Protein AF-A0A7J3TB09-F1 (afdb_monomer_lite)

Sequence (122 aa):
MARHFISRKESKNLAQLCERINIDAGSWDRVEIDEHRDEKLYFVNSKPYVYIKGDTIIPTLFLLNDMKPENFSITVDDGAVPHVMNGASVFAQGI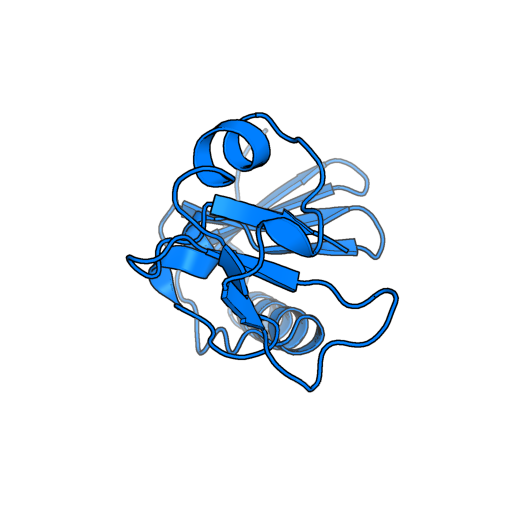VSMDMNILKDSMVFIRDLKNRYIAVGI

Structure (mmCIF, N/CA/C/O backbone):
data_AF-A0A7J3TB09-F1
#
_entry.id   AF-A0A7J3TB09-F1
#
loop_
_atom_site.group_PDB
_atom_site.id
_atom_site.type_symbol
_atom_site.label_atom_id
_atom_site.label_alt_id
_atom_site.label_comp_id
_atom_site.label_asym_id
_atom_site.label_entity_id
_atom_site.label_seq_id
_atom_site.pdbx_PDB_ins_code
_atom_site.Cartn_x
_atom_site.Cartn_y
_atom_site.Cartn_z
_atom_site.occupancy
_atom_site.B_iso_or_equiv
_atom_site.auth_seq_id
_atom_site.auth_comp_id
_atom_site.auth_asym_id
_atom_site.auth_atom_id
_atom_site.pdbx_PDB_model_num
ATOM 1 N N . MET A 1 1 ? -21.390 12.172 2.514 1.00 60.25 1 MET A N 1
ATOM 2 C CA . MET A 1 1 ? -21.148 11.144 3.548 1.00 60.25 1 MET A CA 1
ATOM 3 C C . MET A 1 1 ? -20.107 11.691 4.501 1.00 60.25 1 MET A C 1
ATOM 5 O O . MET A 1 1 ? -19.245 12.437 4.049 1.00 60.25 1 MET A O 1
ATOM 9 N N . ALA A 1 2 ? -20.265 11.454 5.801 1.00 82.06 2 ALA A N 1
ATOM 10 C CA . ALA A 1 2 ? -19.398 12.041 6.815 1.00 82.06 2 ALA A CA 1
ATOM 11 C C . ALA A 1 2 ? -18.416 10.982 7.313 1.00 82.06 2 ALA A C 1
ATOM 13 O O . ALA A 1 2 ? -18.834 9.950 7.839 1.00 82.06 2 ALA A O 1
ATOM 14 N N . ARG A 1 3 ? -17.120 11.264 7.158 1.00 93.06 3 ARG A N 1
ATOM 15 C CA . ARG A 1 3 ? -16.071 10.529 7.866 1.00 93.06 3 ARG A CA 1
ATOM 16 C C . ARG A 1 3 ? -16.311 10.662 9.363 1.00 93.06 3 ARG A C 1
ATOM 18 O O . ARG A 1 3 ? -16.700 11.734 9.830 1.00 93.06 3 ARG A O 1
ATOM 25 N N . HIS A 1 4 ? -16.059 9.597 10.107 1.00 94.56 4 HIS A N 1
ATOM 26 C CA . HIS A 1 4 ? -16.117 9.634 11.563 1.00 94.56 4 HIS A CA 1
ATOM 27 C C . HIS A 1 4 ? -14.899 8.944 12.166 1.00 94.56 4 HIS A C 1
ATOM 29 O O . HIS A 1 4 ? -14.310 8.053 11.558 1.00 94.56 4 HIS A O 1
ATOM 35 N N . PHE A 1 5 ? -14.506 9.383 13.360 1.00 96.62 5 PHE A N 1
ATOM 36 C CA . PHE A 1 5 ? -13.405 8.771 14.094 1.00 96.62 5 PHE A CA 1
ATOM 37 C C . PHE A 1 5 ? -13.814 7.406 14.644 1.00 96.62 5 PHE A C 1
ATOM 39 O O . PHE A 1 5 ? -14.923 7.252 15.157 1.00 96.62 5 PHE A O 1
ATOM 46 N N . ILE A 1 6 ? -12.892 6.446 14.586 1.00 96.06 6 ILE A N 1
ATOM 47 C CA . ILE A 1 6 ? -13.070 5.121 15.187 1.00 96.06 6 ILE A CA 1
ATOM 48 C C . ILE A 1 6 ? -12.425 5.051 16.572 1.00 96.06 6 ILE A C 1
ATOM 50 O O . ILE A 1 6 ? -11.528 5.826 16.920 1.00 96.06 6 ILE A O 1
ATOM 54 N N . SER A 1 7 ? -12.875 4.098 17.383 1.00 95.19 7 SER A N 1
ATOM 55 C CA . SER A 1 7 ? -12.320 3.870 18.714 1.00 95.19 7 SER A CA 1
ATOM 56 C C . SER A 1 7 ? -10.887 3.325 18.662 1.00 95.19 7 SER A C 1
ATOM 58 O O . SER A 1 7 ? -10.442 2.722 17.683 1.00 95.19 7 SER A O 1
ATOM 60 N N . ARG A 1 8 ? -10.159 3.438 19.781 1.00 92.81 8 ARG A N 1
ATOM 61 C CA . ARG A 1 8 ? -8.811 2.857 19.919 1.00 92.81 8 ARG A CA 1
ATOM 62 C C . ARG A 1 8 ? -8.794 1.338 19.707 1.00 92.81 8 ARG A C 1
ATOM 64 O O . ARG A 1 8 ? -7.818 0.800 19.192 1.00 92.81 8 ARG A O 1
ATOM 71 N N . LYS A 1 9 ? -9.872 0.644 20.096 1.00 94.12 9 LYS A N 1
ATOM 72 C CA . LYS A 1 9 ? -10.024 -0.803 19.885 1.00 94.12 9 LYS A CA 1
ATOM 73 C C . LYS A 1 9 ? -10.130 -1.129 18.395 1.00 94.12 9 LYS A C 1
ATOM 75 O O . LYS A 1 9 ? -9.472 -2.052 17.934 1.00 94.12 9 LYS A O 1
ATOM 80 N N . GLU A 1 10 ? -10.916 -0.360 17.648 1.00 94.56 10 GLU A N 1
ATOM 81 C CA . GLU A 1 10 ? -11.063 -0.540 16.201 1.00 94.56 10 GLU A CA 1
ATOM 82 C C . GLU A 1 10 ? -9.782 -0.186 15.447 1.00 94.56 10 GLU A C 1
ATOM 84 O O . GLU A 1 10 ? -9.396 -0.931 14.554 1.00 94.56 10 GLU A O 1
ATOM 89 N N . SER A 1 11 ? -9.073 0.874 15.853 1.00 94.75 11 SER A N 1
ATOM 90 C CA . SER A 1 11 ? -7.745 1.190 15.306 1.00 94.75 11 SER A CA 1
ATOM 91 C C . SER A 1 11 ? -6.759 0.031 15.513 1.00 94.75 11 SER A C 1
ATOM 93 O O . SER A 1 11 ? -6.068 -0.380 14.583 1.00 94.75 11 SER A O 1
ATOM 95 N N . LYS A 1 12 ? -6.754 -0.584 16.705 1.00 93.31 12 LYS A N 1
ATOM 96 C CA . LYS A 1 12 ? -5.930 -1.772 16.970 1.00 93.31 12 LYS A CA 1
ATOM 97 C C . LYS A 1 12 ? -6.323 -2.960 16.083 1.00 93.31 12 LYS A C 1
ATOM 99 O O . LYS A 1 12 ? -5.444 -3.644 15.570 1.00 93.31 12 LYS A O 1
ATOM 104 N N . ASN A 1 13 ? -7.619 -3.192 15.881 1.00 93.88 13 ASN A N 1
ATOM 105 C CA . ASN A 1 13 ? -8.091 -4.245 14.979 1.00 93.88 13 ASN A CA 1
ATOM 106 C C . ASN A 1 13 ? -7.664 -3.974 13.528 1.00 93.88 13 ASN A C 1
ATOM 108 O O . ASN A 1 13 ? -7.293 -4.902 12.820 1.00 93.88 13 ASN A O 1
ATOM 112 N N . LEU A 1 14 ? -7.688 -2.715 13.086 1.00 94.31 14 LEU A N 1
ATOM 113 C CA . LEU A 1 14 ? -7.223 -2.328 11.757 1.00 94.31 14 LEU A CA 1
ATOM 114 C C . LEU A 1 14 ? -5.721 -2.591 11.576 1.00 94.31 14 LEU A C 1
ATOM 116 O O . LEU A 1 14 ? -5.321 -3.117 10.539 1.00 94.31 14 LEU A O 1
ATOM 120 N N . ALA A 1 15 ? -4.900 -2.284 12.583 1.00 92.69 15 ALA A N 1
ATOM 121 C CA . ALA A 1 15 ? -3.476 -2.611 12.553 1.00 92.69 15 ALA A CA 1
ATOM 122 C C . ALA A 1 15 ? -3.250 -4.131 12.416 1.00 92.69 15 ALA A C 1
ATOM 124 O O . ALA A 1 15 ? -2.489 -4.564 11.557 1.00 92.69 15 ALA A O 1
ATOM 125 N N . GLN A 1 16 ? -4.003 -4.948 13.161 1.00 92.44 16 GLN A N 1
ATOM 126 C CA . GLN A 1 16 ? -3.968 -6.415 13.035 1.00 92.44 16 GLN A CA 1
ATOM 127 C C . GLN A 1 16 ? -4.447 -6.916 11.663 1.00 92.44 16 GLN A C 1
ATOM 129 O O . GLN A 1 16 ? -3.967 -7.927 11.159 1.00 92.44 16 GLN A O 1
ATOM 134 N N . LEU A 1 17 ? -5.394 -6.222 11.026 1.00 93.25 17 LEU A N 1
ATOM 135 C CA . LEU A 1 17 ? -5.803 -6.541 9.657 1.00 93.25 17 LEU A CA 1
ATOM 136 C C . LEU A 1 17 ? -4.674 -6.282 8.651 1.00 93.25 17 LEU A C 1
ATOM 138 O O . LEU A 1 17 ? -4.556 -7.036 7.689 1.00 93.25 17 LEU A O 1
ATOM 142 N N . CYS A 1 18 ? -3.830 -5.274 8.880 1.00 93.88 18 CYS A N 1
ATOM 143 C CA . CYS A 1 18 ? -2.674 -4.995 8.025 1.00 93.88 18 CYS A CA 1
ATOM 144 C C . CYS A 1 18 ? -1.607 -6.097 8.112 1.00 93.88 18 CYS A C 1
ATOM 146 O O . CYS A 1 18 ? -0.976 -6.419 7.106 1.00 93.88 18 CYS A O 1
ATOM 148 N N . GLU A 1 19 ? -1.470 -6.762 9.261 1.00 91.88 19 GLU A N 1
ATOM 149 C CA . GLU A 1 19 ? -0.571 -7.916 9.396 1.00 91.88 19 GLU A CA 1
ATOM 150 C C . GLU A 1 19 ? -0.968 -9.063 8.446 1.00 91.88 19 GLU A C 1
ATOM 152 O O . GLU A 1 19 ? -0.100 -9.761 7.927 1.00 91.88 19 GLU A O 1
ATOM 157 N N . ARG A 1 20 ? -2.266 -9.218 8.126 1.00 91.38 20 ARG A N 1
ATOM 158 C CA . ARG A 1 20 ? -2.757 -10.240 7.173 1.00 91.38 20 ARG A CA 1
ATOM 159 C C . ARG A 1 20 ? -2.276 -10.019 5.740 1.00 91.38 20 ARG A C 1
ATOM 161 O O . ARG A 1 20 ? -2.316 -10.952 4.945 1.00 91.38 20 ARG A O 1
ATOM 168 N N . ILE A 1 21 ? -1.862 -8.797 5.418 1.00 92.44 21 ILE A N 1
ATOM 169 C CA . ILE A 1 21 ? -1.265 -8.428 4.133 1.00 92.44 21 ILE A CA 1
ATOM 170 C C . ILE A 1 21 ? 0.227 -8.112 4.287 1.00 92.44 21 ILE A C 1
ATOM 172 O O . ILE A 1 21 ? 0.793 -7.432 3.447 1.00 92.44 21 ILE A O 1
ATOM 176 N N . ASN A 1 22 ? 0.879 -8.610 5.342 1.00 90.69 22 ASN A N 1
ATOM 177 C CA . ASN A 1 22 ? 2.320 -8.464 5.577 1.00 90.69 22 ASN A CA 1
ATOM 178 C C . ASN A 1 22 ? 2.795 -7.016 5.798 1.00 90.69 22 ASN A C 1
ATOM 180 O O . ASN A 1 22 ? 3.951 -6.693 5.523 1.00 90.69 22 ASN A O 1
ATOM 184 N N . ILE A 1 23 ? 1.925 -6.145 6.319 1.00 93.38 23 ILE A N 1
ATOM 185 C CA . ILE A 1 23 ? 2.284 -4.779 6.714 1.00 93.38 23 ILE A CA 1
ATOM 186 C C . ILE A 1 23 ? 2.225 -4.668 8.233 1.00 93.38 23 ILE A C 1
ATOM 188 O O . ILE A 1 23 ? 1.147 -4.731 8.826 1.00 93.38 23 ILE A O 1
ATOM 192 N N . ASP A 1 24 ? 3.379 -4.432 8.854 1.00 91.00 24 ASP A N 1
ATOM 193 C CA . ASP A 1 24 ? 3.433 -3.976 10.241 1.00 91.00 24 ASP A CA 1
ATOM 194 C C . ASP A 1 24 ? 3.003 -2.507 10.290 1.00 91.00 24 ASP A C 1
ATOM 196 O O . ASP A 1 24 ? 3.751 -1.605 9.921 1.00 91.00 24 ASP A O 1
ATOM 200 N N . ALA A 1 25 ? 1.752 -2.283 10.683 1.00 82.81 25 ALA A N 1
ATOM 201 C CA . ALA A 1 25 ? 1.127 -0.970 10.771 1.00 82.81 25 ALA A CA 1
ATOM 202 C C . ALA A 1 25 ? 1.513 -0.188 12.043 1.00 82.81 25 ALA A C 1
ATOM 204 O O . ALA A 1 25 ? 1.227 1.010 12.132 1.00 82.81 25 ALA A O 1
ATOM 205 N N . GLY A 1 26 ? 2.149 -0.827 13.032 1.00 84.19 26 GLY A N 1
ATOM 206 C CA . GLY A 1 26 ? 2.382 -0.232 14.345 1.00 84.19 26 GLY A CA 1
ATOM 207 C C . GLY A 1 26 ? 1.081 0.211 15.031 1.00 84.19 26 GLY A C 1
ATOM 208 O O . GLY A 1 26 ? 0.078 -0.505 15.044 1.00 84.19 26 GLY A O 1
ATOM 209 N N . SER A 1 27 ? 1.087 1.403 15.635 1.00 87.12 27 SER A N 1
ATOM 210 C CA . SER A 1 27 ? -0.094 1.990 16.283 1.00 87.12 27 SER A CA 1
ATOM 211 C C . SER A 1 27 ? -0.530 3.281 15.604 1.00 87.12 27 SER A C 1
ATOM 213 O O . SER A 1 27 ? 0.278 4.198 15.446 1.00 87.12 27 SER A O 1
ATOM 215 N N . TRP A 1 28 ? -1.821 3.389 15.289 1.00 90.69 28 TRP A N 1
ATOM 216 C CA . TRP A 1 28 ? -2.406 4.597 14.713 1.00 90.69 28 TRP A CA 1
ATOM 217 C C . TRP A 1 28 ? -3.345 5.303 15.682 1.00 90.69 28 TRP A C 1
ATOM 219 O O . TRP A 1 28 ? -4.282 4.713 16.228 1.00 90.69 28 TRP A O 1
ATOM 229 N N . ASP A 1 29 ? -3.117 6.602 15.826 1.00 86.38 29 ASP A N 1
ATOM 230 C CA . ASP A 1 29 ? -4.005 7.519 16.523 1.00 86.38 29 ASP A CA 1
ATOM 231 C C . ASP A 1 29 ? -4.814 8.331 15.506 1.00 86.38 29 ASP A C 1
ATOM 233 O O . ASP A 1 29 ? -4.395 8.520 14.364 1.00 86.38 29 ASP A O 1
ATOM 237 N N . ARG A 1 30 ? -5.982 8.835 15.928 1.00 91.31 30 ARG A N 1
ATOM 238 C CA . ARG A 1 30 ? -6.855 9.692 15.100 1.00 91.31 30 ARG A CA 1
ATOM 239 C C . ARG A 1 30 ? -7.212 9.062 13.748 1.00 91.31 30 ARG A C 1
ATOM 241 O O . ARG A 1 30 ? -7.058 9.683 12.697 1.00 91.31 30 ARG A O 1
ATOM 248 N N . VAL A 1 31 ? -7.701 7.826 13.799 1.00 96.88 31 VAL A N 1
ATOM 249 C CA . VAL A 1 31 ? -8.160 7.101 12.614 1.00 96.88 31 VAL A CA 1
ATOM 250 C C . VAL A 1 31 ? -9.608 7.475 12.309 1.00 96.88 31 VAL A C 1
ATOM 252 O O . VAL A 1 31 ? -10.460 7.440 13.199 1.00 96.88 31 VAL A O 1
ATOM 255 N N . GLU A 1 32 ? -9.880 7.829 11.059 1.00 97.38 32 GLU A N 1
ATOM 256 C CA . GLU A 1 32 ? -11.224 8.070 10.534 1.00 97.38 32 GLU A CA 1
ATOM 257 C C . GLU A 1 32 ? -11.616 6.936 9.585 1.00 97.38 32 GLU A C 1
ATOM 259 O O . GLU A 1 32 ? -10.758 6.325 8.949 1.00 97.38 32 GLU A O 1
ATOM 264 N N . ILE A 1 33 ? -12.911 6.677 9.453 1.00 97.25 33 ILE A N 1
ATOM 265 C CA . ILE A 1 33 ? -13.455 5.738 8.474 1.00 97.25 33 ILE A CA 1
ATOM 266 C C . ILE A 1 33 ? -14.528 6.423 7.623 1.00 97.25 33 ILE A C 1
ATOM 268 O O . ILE A 1 33 ? -15.342 7.207 8.122 1.00 97.25 33 ILE A O 1
ATOM 272 N N . ASP A 1 34 ? -14.507 6.123 6.327 1.00 97.00 34 ASP A N 1
ATOM 273 C CA . ASP A 1 34 ? -15.621 6.318 5.401 1.00 97.00 34 ASP A CA 1
ATOM 274 C C . ASP A 1 34 ? -16.134 4.932 4.990 1.00 97.00 34 ASP A C 1
ATOM 276 O O . ASP A 1 34 ? -15.361 4.111 4.494 1.00 97.00 34 ASP A O 1
ATOM 280 N N . GLU A 1 35 ? -17.404 4.638 5.261 1.00 94.06 35 GLU A N 1
ATOM 281 C CA . GLU A 1 35 ? -17.999 3.314 5.057 1.00 94.06 35 GLU A CA 1
ATOM 282 C C . GLU A 1 35 ? -19.248 3.419 4.182 1.00 94.06 35 GLU A C 1
ATOM 284 O O . GLU A 1 35 ? -20.167 4.200 4.451 1.00 94.06 35 GLU A O 1
ATOM 289 N N . HIS A 1 36 ? -19.294 2.593 3.137 1.00 91.06 36 HIS A N 1
ATOM 290 C CA . HIS A 1 36 ? -20.433 2.478 2.244 1.00 91.06 36 HIS A CA 1
ATOM 291 C C . HIS A 1 36 ? -20.624 1.033 1.781 1.00 91.06 36 HIS A C 1
ATOM 293 O O . HIS A 1 36 ? -19.808 0.502 1.036 1.00 91.06 36 HIS A O 1
ATOM 299 N N . ARG A 1 37 ? -21.760 0.423 2.147 1.00 90.75 37 ARG A N 1
ATOM 300 C CA . ARG A 1 37 ? -22.089 -0.975 1.809 1.00 90.75 37 ARG A CA 1
ATOM 301 C C . ARG A 1 37 ? -20.993 -1.937 2.291 1.00 90.75 37 ARG A C 1
ATOM 303 O O . ARG A 1 37 ? -20.814 -2.076 3.492 1.00 90.75 37 ARG A O 1
ATOM 310 N N . ASP A 1 38 ? -20.311 -2.607 1.371 1.00 93.50 38 ASP A N 1
ATOM 311 C CA . ASP A 1 38 ? -19.212 -3.543 1.593 1.00 93.50 38 ASP A CA 1
ATOM 312 C C . ASP A 1 38 ? -17.829 -2.886 1.462 1.00 93.50 38 ASP A C 1
ATOM 314 O O . ASP A 1 38 ? -16.817 -3.585 1.524 1.00 93.50 38 ASP A O 1
ATOM 318 N N . GLU A 1 39 ? -17.777 -1.561 1.295 1.00 96.00 39 GLU A N 1
ATOM 319 C CA . GLU A 1 39 ? -16.551 -0.790 1.114 1.00 96.00 39 GLU A CA 1
ATOM 320 C C . GLU A 1 39 ? -16.233 0.070 2.342 1.00 96.00 39 GLU A C 1
ATOM 322 O O . GLU A 1 39 ? -17.086 0.789 2.869 1.00 96.00 39 GLU A O 1
ATOM 327 N N . LYS A 1 40 ? -14.975 0.023 2.785 1.00 96.75 40 LYS A N 1
ATOM 328 C CA . LYS A 1 40 ? -14.441 0.836 3.883 1.00 96.75 40 LYS A CA 1
ATOM 329 C C . LYS A 1 40 ? -13.137 1.478 3.456 1.00 96.75 40 LYS A C 1
ATOM 331 O O . LYS A 1 40 ? -12.251 0.794 2.951 1.00 96.75 40 LYS A O 1
ATOM 336 N N . LEU A 1 41 ? -12.985 2.769 3.715 1.00 97.44 41 LEU A N 1
ATOM 337 C CA . LEU A 1 41 ? -11.727 3.484 3.544 1.00 97.44 41 LEU A CA 1
ATOM 338 C C . LEU A 1 41 ? -11.304 4.089 4.878 1.00 97.44 41 LEU A C 1
ATOM 340 O O . LEU A 1 41 ? -11.979 4.963 5.423 1.00 97.44 41 LEU A O 1
ATOM 344 N N . TYR A 1 42 ? -10.175 3.618 5.395 1.00 97.38 42 TYR A N 1
ATOM 345 C CA . TYR A 1 42 ? -9.585 4.107 6.631 1.00 97.38 42 TYR A CA 1
ATOM 346 C C . TYR A 1 42 ? -8.573 5.204 6.341 1.00 97.38 42 TYR A C 1
ATOM 348 O O . TYR A 1 42 ? -7.704 5.059 5.476 1.00 97.38 42 TYR A O 1
ATOM 356 N N . PHE A 1 43 ? -8.659 6.281 7.111 1.00 97.38 43 PHE A N 1
ATOM 357 C CA . PHE A 1 43 ? -7.758 7.416 7.043 1.00 97.38 43 PHE A CA 1
ATOM 358 C C . PHE A 1 43 ? -6.968 7.529 8.339 1.00 97.38 43 PHE A C 1
ATOM 360 O O . PHE A 1 43 ? -7.550 7.571 9.419 1.00 97.38 43 PHE A O 1
ATOM 367 N N . VAL A 1 44 ? -5.649 7.642 8.236 1.00 95.12 44 VAL A N 1
ATOM 368 C CA . VAL A 1 44 ? -4.756 7.908 9.368 1.00 95.12 44 VAL A CA 1
ATOM 369 C C . VAL A 1 44 ? -4.154 9.283 9.145 1.00 95.12 44 VAL A C 1
ATOM 371 O O . VAL A 1 44 ? -3.573 9.539 8.092 1.00 95.12 44 VAL A O 1
ATOM 374 N N . ASN A 1 45 ? -4.335 10.202 10.097 1.00 92.88 45 ASN A N 1
ATOM 375 C CA . ASN A 1 45 ? -3.922 11.603 9.932 1.00 92.88 45 ASN A CA 1
ATOM 376 C C . ASN A 1 45 ? -4.422 12.212 8.601 1.00 92.88 45 ASN A C 1
ATOM 378 O O . ASN A 1 45 ? -3.662 12.835 7.861 1.00 92.88 45 ASN A O 1
ATOM 382 N N . SER A 1 46 ? -5.697 11.973 8.272 1.00 93.62 46 SER A N 1
ATOM 383 C CA . SER A 1 46 ? -6.362 12.405 7.029 1.00 93.62 46 SER A CA 1
ATOM 384 C C . SER A 1 46 ? -5.824 11.808 5.716 1.00 93.62 46 SER A C 1
ATOM 386 O O . SER A 1 46 ? -6.369 12.121 4.654 1.00 93.62 46 SER A O 1
ATOM 388 N N . LYS A 1 47 ? -4.817 10.924 5.748 1.00 95.69 47 LYS A N 1
ATOM 389 C CA . LYS A 1 47 ? -4.330 10.187 4.570 1.00 95.69 47 LYS A CA 1
ATOM 390 C C . LYS A 1 47 ? -5.061 8.844 4.436 1.00 95.69 47 LYS A C 1
ATOM 392 O O . LYS A 1 47 ? -5.138 8.125 5.428 1.00 95.69 47 LYS A O 1
ATOM 397 N N . PRO A 1 48 ? -5.566 8.461 3.249 1.00 97.00 48 PRO A N 1
ATOM 398 C CA . PRO A 1 48 ? -6.217 7.166 3.064 1.00 97.00 48 PRO A CA 1
ATOM 399 C C . PRO A 1 48 ? -5.165 6.062 3.116 1.00 97.00 48 PRO A C 1
ATOM 401 O O . PRO A 1 48 ? -4.239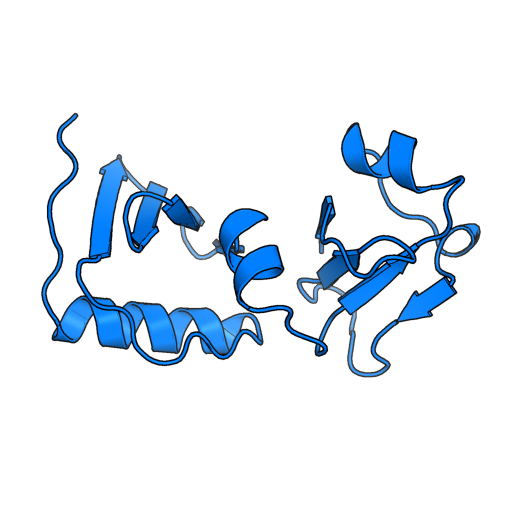 6.090 2.313 1.00 97.00 48 PRO A O 1
ATOM 404 N N . TYR A 1 49 ? -5.273 5.115 4.042 1.00 97.31 49 TYR A N 1
ATOM 405 C CA . TYR A 1 49 ? -4.254 4.082 4.279 1.00 97.31 49 TYR A CA 1
ATOM 406 C C . TYR A 1 49 ? -4.704 2.690 3.859 1.00 97.31 49 TYR A C 1
ATOM 408 O O . TYR A 1 49 ? -3.935 1.961 3.238 1.00 97.31 49 TYR A O 1
ATOM 416 N N . VAL A 1 50 ? -5.943 2.324 4.179 1.00 97.62 50 VAL A N 1
ATOM 417 C CA . VAL A 1 50 ? -6.448 0.969 3.949 1.00 97.62 50 VAL A CA 1
ATOM 418 C C . VAL A 1 50 ? -7.822 1.059 3.322 1.00 97.62 50 VAL A C 1
ATOM 420 O O . VAL A 1 50 ? -8.722 1.683 3.883 1.00 97.62 50 VAL A O 1
ATOM 423 N N . TYR A 1 51 ? -7.974 0.419 2.172 1.00 97.69 51 TYR A N 1
ATOM 424 C CA . TYR A 1 51 ? -9.257 0.189 1.536 1.00 97.69 51 TYR A CA 1
ATOM 425 C C . TYR A 1 51 ? -9.656 -1.271 1.745 1.00 97.69 51 TYR A C 1
ATOM 427 O O . TYR A 1 51 ? -8.841 -2.171 1.558 1.00 97.69 51 TYR A O 1
ATOM 435 N N . ILE A 1 52 ? -10.896 -1.514 2.147 1.00 96.81 52 ILE A N 1
ATOM 436 C CA . ILE A 1 52 ? -11.452 -2.856 2.300 1.00 96.81 52 ILE A CA 1
ATOM 437 C C . ILE A 1 52 ? -12.693 -2.949 1.427 1.00 96.81 52 ILE A C 1
ATOM 439 O O . ILE A 1 52 ? -13.550 -2.071 1.504 1.00 96.81 52 ILE A O 1
ATOM 443 N N . LYS A 1 53 ? -12.790 -4.014 0.629 1.00 95.12 53 LYS A N 1
ATOM 444 C CA . LYS A 1 53 ? -13.978 -4.355 -0.157 1.00 95.12 53 LYS A CA 1
ATOM 445 C C . LYS A 1 53 ? -14.302 -5.831 0.020 1.00 95.12 53 LYS A C 1
ATOM 447 O O . LYS A 1 53 ? -13.527 -6.686 -0.411 1.00 95.12 53 LYS A O 1
ATOM 452 N N . GLY A 1 54 ? -15.422 -6.126 0.676 1.00 92.94 54 GLY A N 1
ATOM 453 C CA . GLY A 1 54 ? -15.728 -7.489 1.115 1.00 92.94 54 GLY A CA 1
ATOM 454 C C . GLY A 1 54 ? -14.602 -8.037 2.001 1.00 92.94 54 GLY A C 1
ATOM 455 O O . GLY A 1 54 ? -14.287 -7.447 3.033 1.00 92.94 54 GLY A O 1
ATOM 456 N N . ASP A 1 55 ? -13.966 -9.127 1.568 1.00 90.69 55 ASP A N 1
ATOM 457 C CA . ASP A 1 55 ? -12.852 -9.767 2.285 1.00 90.69 55 ASP A CA 1
ATOM 458 C C . ASP A 1 55 ? -11.460 -9.293 1.830 1.00 90.69 55 ASP A C 1
ATO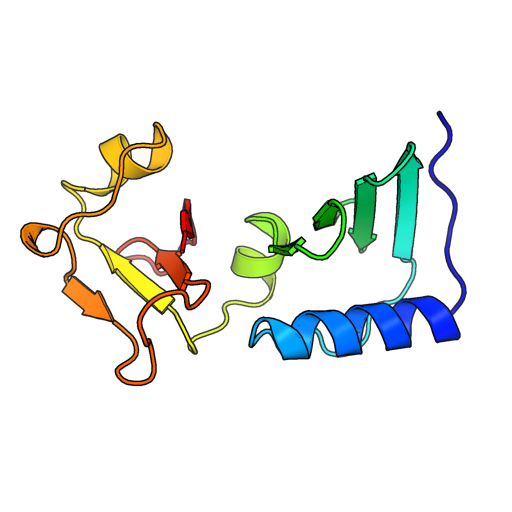M 460 O O . ASP A 1 55 ? -10.444 -9.690 2.407 1.00 90.69 55 ASP A O 1
ATOM 464 N N . THR A 1 56 ? -11.382 -8.455 0.792 1.00 93.50 56 THR A N 1
ATOM 465 C CA . THR A 1 56 ? -10.109 -7.979 0.243 1.00 93.50 56 THR A CA 1
ATOM 466 C C . THR A 1 56 ? -9.644 -6.724 0.972 1.00 93.50 56 THR A C 1
ATOM 468 O O . THR A 1 56 ? -10.352 -5.719 1.013 1.00 93.50 56 THR A O 1
ATOM 471 N N . ILE A 1 57 ? -8.424 -6.773 1.510 1.00 95.88 57 ILE A N 1
ATOM 472 C CA . ILE A 1 57 ? -7.751 -5.656 2.181 1.00 95.88 57 ILE A CA 1
ATOM 473 C C . ILE A 1 57 ? -6.678 -5.136 1.229 1.00 95.88 57 ILE A C 1
ATOM 475 O O . ILE A 1 57 ? -5.775 -5.882 0.870 1.00 95.88 57 ILE A O 1
ATOM 479 N N . ILE A 1 58 ? -6.771 -3.874 0.821 1.00 97.19 58 ILE A N 1
ATOM 480 C CA . ILE A 1 58 ? -5.844 -3.239 -0.116 1.00 97.19 58 ILE A CA 1
ATOM 481 C C . ILE A 1 58 ? -5.156 -2.067 0.597 1.00 97.19 58 ILE A C 1
ATOM 483 O O . ILE A 1 58 ? -5.828 -1.099 0.974 1.00 97.19 58 ILE A O 1
ATOM 487 N N . PRO A 1 59 ? -3.827 -2.110 0.787 1.00 97.62 59 PRO A N 1
ATOM 488 C CA . PRO A 1 59 ? -3.087 -0.963 1.278 1.00 97.62 59 PRO A CA 1
ATOM 489 C C . PRO A 1 59 ? -3.004 0.089 0.174 1.00 97.62 59 PRO A C 1
ATOM 491 O O . PRO A 1 59 ? -2.784 -0.221 -0.997 1.00 97.62 59 PRO A O 1
ATOM 494 N N . THR A 1 60 ? -3.166 1.359 0.522 1.00 98.06 60 THR A N 1
ATOM 495 C CA . THR A 1 60 ? -2.956 2.433 -0.449 1.00 98.06 60 THR A CA 1
ATOM 496 C C . THR A 1 60 ? -1.464 2.700 -0.642 1.00 98.06 60 THR A C 1
ATOM 498 O O . THR A 1 60 ? -0.623 2.378 0.201 1.00 98.06 60 THR A O 1
ATOM 501 N N . LEU A 1 61 ? -1.124 3.414 -1.717 1.00 98.06 61 LEU A N 1
ATOM 502 C CA . LEU A 1 61 ? 0.242 3.900 -1.915 1.00 98.06 61 LEU A CA 1
ATOM 503 C C . LEU A 1 61 ? 0.687 4.896 -0.834 1.00 98.06 61 LEU A C 1
ATOM 505 O O . LEU A 1 61 ? 1.889 5.046 -0.635 1.00 98.06 61 LEU A O 1
ATOM 509 N N . PHE A 1 62 ? -0.239 5.565 -0.134 1.00 97.81 62 PHE A N 1
ATOM 510 C CA . PHE A 1 62 ? 0.114 6.423 1.002 1.00 97.81 62 PHE A CA 1
ATOM 511 C C . PHE A 1 62 ? 0.653 5.585 2.158 1.00 97.81 62 PHE A C 1
ATOM 513 O O . PHE A 1 62 ? 1.731 5.886 2.659 1.00 97.81 62 PHE A O 1
ATOM 520 N N . LEU A 1 63 ? -0.047 4.503 2.521 1.00 97.19 63 LEU A N 1
ATOM 521 C CA . LEU A 1 63 ? 0.412 3.582 3.559 1.00 97.19 63 LEU A CA 1
ATOM 522 C C . LEU A 1 63 ? 1.761 2.960 3.185 1.00 97.19 63 LEU A C 1
ATOM 524 O O . LEU A 1 63 ? 2.700 3.010 3.974 1.00 97.19 63 LEU A O 1
ATOM 528 N N . LEU A 1 64 ? 1.882 2.422 1.967 1.00 97.62 64 LEU A N 1
ATOM 529 C CA . LEU A 1 64 ? 3.116 1.765 1.524 1.00 97.62 64 LEU A CA 1
ATOM 530 C C . LEU A 1 64 ? 4.313 2.719 1.486 1.00 97.62 64 LEU A C 1
ATOM 532 O O . LEU A 1 64 ? 5.423 2.330 1.839 1.00 97.62 64 LEU A O 1
ATOM 536 N N . ASN A 1 65 ? 4.116 3.975 1.075 1.00 97.44 65 ASN A N 1
ATOM 537 C CA . ASN A 1 65 ? 5.210 4.942 1.036 1.00 97.44 65 ASN A CA 1
ATOM 538 C C . ASN A 1 65 ? 5.555 5.544 2.401 1.00 97.44 65 ASN A C 1
ATOM 540 O O . ASN A 1 65 ? 6.704 5.952 2.561 1.00 97.44 65 ASN A O 1
ATOM 544 N N . ASP A 1 66 ? 4.626 5.568 3.358 1.00 95.38 66 ASP A N 1
ATOM 545 C CA . ASP A 1 66 ? 4.916 5.991 4.731 1.00 95.38 66 ASP A CA 1
ATOM 546 C C . ASP A 1 66 ? 5.578 4.856 5.545 1.00 95.38 66 ASP A C 1
ATOM 548 O O . ASP A 1 66 ? 6.491 5.131 6.319 1.00 95.38 66 ASP A O 1
ATOM 552 N N . MET A 1 67 ? 5.182 3.588 5.341 1.00 93.75 67 MET A N 1
ATOM 553 C CA . MET A 1 67 ? 5.695 2.436 6.112 1.00 93.75 67 MET A CA 1
ATOM 554 C C . MET A 1 67 ? 6.880 1.706 5.472 1.00 93.75 67 MET A C 1
ATOM 556 O O . MET A 1 67 ? 7.655 1.077 6.184 1.00 93.75 67 MET A O 1
ATOM 560 N N . LYS A 1 68 ? 7.025 1.771 4.143 1.00 94.81 68 LYS A N 1
ATOM 561 C CA . LYS A 1 68 ? 8.090 1.107 3.369 1.00 94.81 68 LY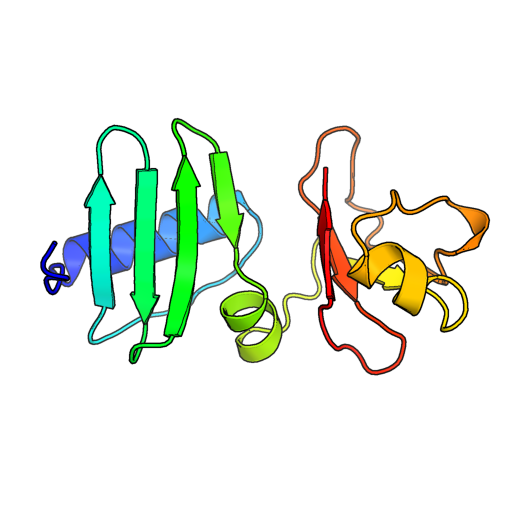S A CA 1
ATOM 562 C C . LYS A 1 68 ? 8.283 -0.392 3.710 1.00 94.81 68 LYS A C 1
ATOM 564 O O . LYS A 1 68 ? 9.372 -0.781 4.127 1.00 94.81 68 LYS A O 1
ATOM 569 N N . PRO A 1 69 ? 7.251 -1.247 3.554 1.00 94.19 69 PRO A N 1
ATOM 570 C CA . PRO A 1 69 ? 7.353 -2.662 3.914 1.00 94.19 69 PRO A CA 1
ATOM 571 C C . PRO A 1 69 ? 8.269 -3.432 2.954 1.00 94.19 69 PRO A C 1
ATOM 573 O O . PRO A 1 69 ? 7.962 -3.549 1.776 1.00 94.19 69 PR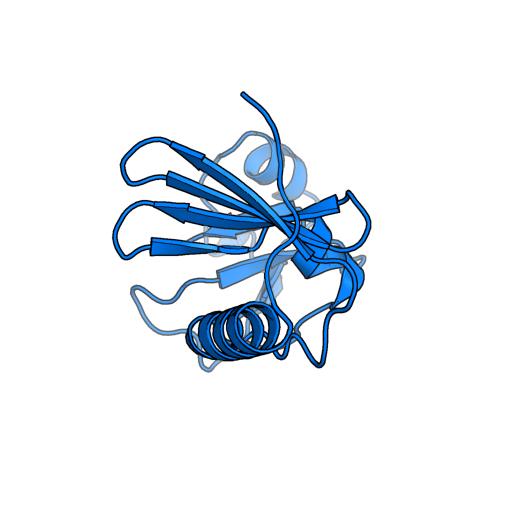O A O 1
ATOM 576 N N . GLU A 1 70 ? 9.361 -4.021 3.437 1.00 91.69 70 GLU A N 1
ATOM 577 C CA . GLU A 1 70 ? 10.271 -4.790 2.567 1.00 91.69 70 GLU A CA 1
ATOM 578 C C . GLU A 1 70 ? 9.695 -6.151 2.140 1.00 91.69 70 GLU A C 1
ATOM 580 O O . GLU A 1 70 ? 9.918 -6.590 1.011 1.00 91.69 70 GLU A O 1
ATOM 585 N N . ASN A 1 71 ? 8.908 -6.798 3.004 1.00 93.50 71 ASN A N 1
ATOM 586 C CA . ASN A 1 71 ? 8.296 -8.093 2.701 1.00 93.50 71 ASN A CA 1
ATOM 587 C C . ASN A 1 71 ? 7.255 -7.961 1.579 1.00 93.50 71 ASN A C 1
ATOM 589 O O . ASN A 1 71 ? 6.554 -6.952 1.484 1.00 93.50 71 ASN A O 1
ATOM 593 N N . PHE A 1 72 ? 7.145 -8.995 0.742 1.00 96.62 72 PHE A N 1
ATOM 594 C CA . PHE A 1 72 ? 6.232 -9.060 -0.409 1.00 96.62 72 PHE A CA 1
ATOM 595 C C . PHE A 1 72 ? 6.403 -7.909 -1.419 1.00 96.62 72 PHE A C 1
ATOM 597 O O . PHE A 1 72 ? 5.510 -7.623 -2.220 1.00 96.62 72 PHE A O 1
ATOM 604 N N . SER A 1 73 ? 7.569 -7.257 -1.422 1.00 97.69 73 SER A N 1
ATOM 605 C CA . SER A 1 73 ? 7.891 -6.202 -2.381 1.00 97.69 73 SER A CA 1
ATOM 606 C C . SER A 1 73 ? 8.537 -6.739 -3.657 1.00 97.69 73 SER A C 1
ATOM 608 O O . SER A 1 73 ? 9.339 -7.674 -3.633 1.00 97.69 73 SER A O 1
ATOM 610 N N . ILE A 1 74 ? 8.228 -6.082 -4.775 1.00 98.12 74 ILE A N 1
ATOM 611 C CA . ILE A 1 74 ? 8.834 -6.288 -6.092 1.00 98.12 74 ILE A CA 1
ATOM 612 C C . ILE A 1 74 ? 9.409 -4.955 -6.563 1.00 98.12 74 ILE A C 1
ATOM 614 O O . ILE A 1 74 ? 8.699 -3.951 -6.619 1.00 98.12 74 ILE A O 1
ATOM 618 N N . THR A 1 75 ? 10.684 -4.944 -6.934 1.00 98.69 75 THR A N 1
ATOM 619 C CA . THR A 1 75 ? 11.343 -3.785 -7.539 1.00 98.69 75 THR A CA 1
ATOM 620 C C . THR A 1 75 ? 11.348 -3.944 -9.053 1.00 98.69 75 THR A C 1
ATOM 622 O O . THR A 1 75 ? 11.832 -4.956 -9.563 1.00 98.69 75 THR A O 1
ATOM 625 N N . VAL A 1 76 ? 10.837 -2.945 -9.771 1.00 98.69 76 VAL A N 1
ATOM 626 C CA . VAL A 1 76 ? 10.813 -2.921 -11.241 1.00 98.69 76 VAL A CA 1
ATOM 627 C C . VAL A 1 76 ? 11.812 -1.921 -11.817 1.00 98.69 76 VAL A C 1
ATOM 629 O O . VAL A 1 76 ? 12.188 -0.954 -11.151 1.00 98.69 76 VAL A O 1
ATOM 632 N N . ASP A 1 77 ? 12.247 -2.160 -13.054 1.00 98.44 77 ASP A N 1
ATOM 633 C CA . ASP A 1 77 ? 13.123 -1.235 -13.777 1.00 98.44 77 ASP A CA 1
ATOM 634 C C . ASP A 1 77 ? 12.389 0.035 -14.246 1.00 98.44 77 ASP A C 1
ATOM 636 O O . ASP A 1 77 ? 11.157 0.100 -14.287 1.00 98.44 77 ASP A O 1
ATOM 640 N N . ASP A 1 78 ? 13.160 1.060 -14.624 1.00 98.25 78 ASP A N 1
ATOM 641 C CA . ASP A 1 78 ? 12.628 2.353 -15.078 1.00 98.25 78 ASP A CA 1
ATOM 642 C C . ASP A 1 78 ? 11.781 2.251 -16.363 1.00 98.25 78 ASP A C 1
ATOM 644 O O . ASP A 1 78 ? 10.922 3.103 -16.601 1.00 98.25 78 ASP A O 1
ATOM 648 N N . GLY A 1 79 ? 11.993 1.218 -17.187 1.00 98.00 79 GLY A N 1
ATOM 649 C CA . GLY A 1 79 ? 11.205 0.960 -18.391 1.00 98.00 79 GLY A CA 1
ATOM 650 C C . GLY A 1 79 ? 9.797 0.460 -18.067 1.00 98.00 79 GLY A C 1
ATOM 651 O O . GLY A 1 79 ? 8.840 0.839 -18.740 1.00 98.00 79 GLY A O 1
ATOM 652 N N . ALA A 1 80 ? 9.643 -0.328 -17.003 1.00 98.19 80 ALA A N 1
ATOM 653 C CA . ALA A 1 80 ? 8.356 -0.834 -16.538 1.00 98.19 80 ALA A CA 1
ATOM 654 C C . ALA A 1 80 ? 7.515 0.230 -15.806 1.00 98.19 80 ALA A C 1
ATOM 656 O O . ALA A 1 80 ? 6.287 0.227 -15.931 1.00 98.19 80 ALA A O 1
ATOM 657 N N . VAL A 1 81 ? 8.145 1.165 -15.080 1.00 98.38 81 VAL A N 1
ATOM 658 C CA . VAL A 1 81 ? 7.469 2.193 -14.256 1.00 98.38 81 VAL A CA 1
ATOM 659 C C . VAL A 1 81 ? 6.287 2.895 -14.951 1.00 98.38 81 VAL A C 1
ATOM 661 O O . VAL A 1 81 ? 5.193 2.880 -14.379 1.00 98.38 81 VAL A O 1
ATOM 664 N N . PRO A 1 82 ? 6.421 3.500 -16.153 1.00 98.12 82 PRO A N 1
ATOM 665 C CA . PRO A 1 82 ? 5.307 4.213 -16.782 1.00 98.12 82 PRO A CA 1
ATOM 666 C C . PRO A 1 82 ? 4.139 3.287 -17.132 1.00 98.12 82 PRO A C 1
ATOM 668 O O . PRO A 1 82 ? 2.985 3.705 -17.074 1.00 98.12 82 PRO A O 1
ATOM 671 N N . HIS A 1 83 ? 4.405 2.026 -17.470 1.00 98.06 83 HIS A N 1
ATOM 672 C CA . HIS A 1 83 ? 3.354 1.059 -17.776 1.00 98.06 83 HIS A CA 1
ATOM 673 C C . HIS A 1 83 ? 2.611 0.628 -16.510 1.00 98.06 83 HIS A C 1
ATOM 675 O O . HIS A 1 83 ? 1.381 0.629 -16.496 1.00 98.06 83 HIS A O 1
ATOM 681 N N . VAL A 1 84 ? 3.343 0.354 -15.428 1.00 97.94 84 VAL A N 1
ATOM 682 C CA . VAL A 1 84 ? 2.765 -0.003 -14.124 1.00 97.94 84 VAL A CA 1
ATOM 683 C C . VAL A 1 84 ? 1.904 1.131 -13.571 1.00 97.94 84 VAL A C 1
ATOM 685 O O . VAL A 1 84 ? 0.780 0.893 -13.137 1.00 97.94 84 VAL A O 1
ATOM 688 N N . MET A 1 85 ? 2.376 2.379 -13.649 1.00 97.44 85 MET A N 1
ATOM 689 C CA . MET A 1 85 ? 1.602 3.549 -13.207 1.00 97.44 85 MET A CA 1
ATOM 690 C C . MET A 1 85 ? 0.311 3.760 -14.012 1.00 97.44 85 MET A C 1
ATOM 692 O O . MET A 1 85 ? -0.637 4.348 -13.499 1.00 97.44 85 MET A O 1
ATOM 696 N N . ASN A 1 86 ? 0.257 3.259 -15.248 1.00 97.81 86 ASN A N 1
ATOM 697 C CA . ASN A 1 86 ? -0.940 3.273 -16.090 1.00 97.81 86 ASN A CA 1
ATOM 698 C C . ASN A 1 86 ? -1.836 2.033 -15.891 1.00 97.81 86 ASN A C 1
ATOM 700 O O . ASN A 1 86 ? -2.802 1.854 -16.630 1.00 97.81 86 ASN A O 1
ATOM 704 N N . GLY A 1 87 ? -1.534 1.180 -14.906 1.00 96.44 87 GLY A N 1
ATOM 705 C CA . GLY A 1 87 ? -2.333 0.003 -14.566 1.00 96.44 87 GLY A CA 1
ATOM 706 C C . GLY A 1 87 ? -2.044 -1.237 -15.415 1.00 96.44 87 GLY A C 1
ATOM 707 O O . GLY A 1 87 ? -2.846 -2.169 -15.409 1.00 96.44 87 GLY A O 1
ATOM 708 N N . ALA A 1 88 ? -0.930 -1.271 -16.153 1.00 97.50 88 ALA A N 1
ATOM 709 C CA . ALA A 1 88 ? -0.512 -2.480 -16.854 1.00 97.50 88 ALA A CA 1
ATOM 710 C C . ALA A 1 88 ? -0.006 -3.552 -15.874 1.00 97.50 88 ALA A C 1
ATOM 712 O O . ALA A 1 88 ? 0.543 -3.245 -14.814 1.00 97.50 88 ALA A O 1
ATOM 713 N N . SER A 1 89 ? -0.137 -4.821 -16.265 1.00 97.62 89 SER A N 1
ATOM 714 C CA . SER A 1 89 ? 0.466 -5.942 -15.542 1.00 97.62 89 SER A CA 1
ATOM 715 C C . SER A 1 89 ? 1.996 -5.869 -15.569 1.00 97.62 89 SER A C 1
ATOM 717 O O . SER A 1 89 ? 2.596 -5.467 -16.568 1.00 97.62 89 SER A O 1
ATOM 719 N N . VAL A 1 90 ? 2.631 -6.311 -14.482 1.00 97.50 90 VAL A N 1
ATOM 720 C CA . VAL A 1 90 ? 4.088 -6.487 -14.413 1.00 97.50 90 VAL A CA 1
ATOM 721 C C . VAL A 1 90 ? 4.454 -7.840 -15.017 1.00 97.50 90 VAL A C 1
ATOM 723 O O . VAL A 1 90 ? 3.925 -8.871 -14.610 1.00 97.50 90 VAL A O 1
ATOM 726 N N . PHE A 1 91 ? 5.385 -7.844 -15.969 1.00 96.75 91 PHE A N 1
ATOM 727 C CA . PHE A 1 91 ? 5.959 -9.064 -16.538 1.00 96.75 91 PHE A CA 1
ATOM 728 C C . PHE A 1 91 ? 7.359 -9.306 -15.977 1.00 96.75 91 PHE A C 1
ATOM 730 O O . PHE A 1 91 ? 8.079 -8.356 -15.673 1.00 96.75 91 PHE A O 1
ATOM 737 N N . ALA A 1 92 ? 7.772 -10.574 -15.904 1.00 97.25 92 ALA A N 1
ATOM 738 C CA . ALA A 1 92 ? 9.044 -10.988 -15.305 1.00 97.25 92 ALA A CA 1
ATOM 739 C C . ALA A 1 92 ? 10.273 -10.237 -15.851 1.00 97.25 92 ALA A C 1
ATOM 741 O O . ALA A 1 92 ? 11.190 -9.948 -15.093 1.00 97.25 92 ALA A O 1
ATOM 742 N N . GLN A 1 93 ? 10.276 -9.875 -17.140 1.00 97.50 93 GLN A N 1
ATOM 743 C CA . GLN A 1 93 ? 11.370 -9.123 -17.765 1.00 97.50 93 GLN A CA 1
ATOM 744 C C . GLN A 1 93 ? 11.634 -7.764 -17.095 1.00 97.50 93 GLN A C 1
ATOM 746 O O . GLN A 1 93 ? 12.775 -7.320 -17.096 1.00 97.50 93 GLN A O 1
ATOM 751 N N . GLY A 1 94 ? 10.599 -7.120 -16.545 1.00 97.56 94 GLY A N 1
ATOM 752 C CA . GLY A 1 94 ? 10.710 -5.814 -15.893 1.00 97.56 94 GLY A CA 1
ATOM 753 C C . GLY A 1 94 ? 11.011 -5.880 -14.394 1.00 97.56 94 GLY A C 1
ATOM 754 O O . GLY A 1 94 ? 11.077 -4.836 -13.749 1.00 97.56 94 GLY A O 1
ATOM 755 N N . ILE A 1 95 ? 11.136 -7.081 -13.815 1.00 98.25 95 ILE A N 1
ATOM 756 C CA . ILE A 1 95 ? 11.415 -7.278 -12.389 1.00 98.25 95 ILE A CA 1
ATOM 757 C C . ILE A 1 95 ? 12.931 -7.319 -12.175 1.00 98.25 95 ILE A C 1
ATOM 759 O O . ILE A 1 95 ? 13.620 -8.197 -12.687 1.00 98.25 95 ILE A O 1
ATOM 763 N N . VAL A 1 96 ? 13.440 -6.389 -11.368 1.00 98.38 96 VAL A N 1
ATOM 764 C CA . VAL A 1 96 ? 14.859 -6.303 -10.984 1.00 98.38 96 VAL A CA 1
ATOM 765 C C . VAL A 1 96 ? 15.143 -7.160 -9.754 1.00 98.38 96 VAL A C 1
ATOM 767 O O . VAL A 1 96 ? 16.175 -7.824 -9.674 1.00 98.38 96 VAL A O 1
ATOM 770 N N . SER A 1 97 ? 14.233 -7.148 -8.782 1.00 98.06 97 SER A N 1
ATOM 771 C CA . SER A 1 97 ? 14.307 -7.990 -7.590 1.00 98.06 97 SER A CA 1
ATOM 772 C C . SER A 1 97 ? 12.923 -8.203 -6.985 1.00 98.06 97 SER A C 1
ATOM 774 O O . SER A 1 97 ? 12.007 -7.412 -7.205 1.00 98.06 97 SER A O 1
ATOM 776 N N . MET A 1 98 ? 12.763 -9.281 -6.222 1.00 97.25 98 MET A N 1
ATOM 777 C CA . MET A 1 98 ? 11.525 -9.595 -5.513 1.00 97.25 98 MET A CA 1
ATOM 778 C C . MET A 1 98 ? 11.821 -10.337 -4.210 1.00 97.25 98 MET A C 1
ATOM 780 O O . MET A 1 98 ? 12.852 -11.004 -4.098 1.00 97.25 98 MET A O 1
ATOM 784 N N . ASP A 1 99 ? 10.911 -10.237 -3.244 1.00 96.62 99 ASP A N 1
ATOM 785 C CA . ASP A 1 99 ? 10.913 -11.115 -2.074 1.00 96.62 99 ASP A CA 1
ATOM 786 C C . ASP A 1 99 ? 10.670 -12.575 -2.502 1.00 96.62 99 ASP A C 1
ATOM 788 O O . ASP A 1 99 ? 9.702 -12.894 -3.194 1.00 96.62 99 ASP A O 1
ATOM 792 N N . MET A 1 100 ? 11.555 -13.476 -2.076 1.00 95.12 100 MET A N 1
ATOM 793 C CA . MET A 1 100 ? 11.509 -14.901 -2.420 1.00 95.12 100 MET A CA 1
ATOM 794 C C . MET A 1 100 ? 10.390 -15.665 -1.698 1.00 95.12 100 MET A C 1
ATOM 796 O O . MET A 1 100 ? 10.122 -16.813 -2.047 1.00 95.12 100 MET A O 1
ATOM 800 N N . ASN A 1 101 ? 9.732 -15.049 -0.711 1.00 94.75 101 ASN A N 1
ATOM 801 C CA . ASN A 1 101 ? 8.568 -15.622 -0.032 1.00 94.75 101 ASN A CA 1
ATOM 802 C C . ASN A 1 101 ? 7.253 -15.409 -0.799 1.00 94.75 101 ASN A C 1
ATOM 804 O O . ASN A 1 101 ? 6.218 -15.934 -0.388 1.00 94.75 101 ASN A O 1
ATOM 808 N N . ILE A 1 102 ? 7.273 -14.648 -1.899 1.00 96.38 102 ILE A N 1
ATOM 809 C CA . ILE A 1 102 ? 6.092 -14.416 -2.732 1.00 96.38 102 ILE A CA 1
ATOM 810 C C . ILE A 1 102 ? 5.682 -15.730 -3.403 1.00 96.38 102 ILE A C 1
ATOM 812 O O . ILE A 1 102 ? 6.430 -16.321 -4.183 1.00 96.38 102 ILE A O 1
ATOM 816 N N . LEU A 1 103 ? 4.456 -16.163 -3.120 1.00 96.12 103 LEU A N 1
ATOM 817 C CA . LEU A 1 103 ? 3.815 -17.306 -3.760 1.00 96.12 103 LEU A CA 1
ATOM 818 C C . LEU A 1 103 ? 2.710 -16.831 -4.701 1.00 96.12 103 LEU A C 1
ATOM 820 O O . LEU A 1 103 ? 2.258 -15.687 -4.631 1.00 96.12 103 LEU A O 1
ATOM 824 N N . LYS A 1 104 ? 2.237 -17.733 -5.561 1.00 96.44 104 LYS A N 1
ATOM 825 C CA . LYS A 1 104 ? 1.053 -17.479 -6.384 1.00 96.44 104 LYS A CA 1
ATOM 826 C C . LYS A 1 104 ? -0.112 -16.992 -5.506 1.00 96.44 104 LYS A C 1
ATOM 828 O O . LYS A 1 104 ? -0.308 -17.520 -4.414 1.00 96.44 104 LYS A O 1
ATOM 833 N N . ASP A 1 105 ? -0.858 -16.009 -6.008 1.00 94.06 105 ASP A N 1
ATOM 834 C CA . ASP A 1 105 ? -2.019 -15.395 -5.351 1.00 94.06 105 ASP A CA 1
ATOM 835 C C . ASP A 1 105 ? -1.670 -14.565 -4.092 1.00 94.06 105 ASP A C 1
ATOM 837 O O . ASP A 1 105 ? -2.558 -14.159 -3.340 1.00 94.06 105 ASP A O 1
ATOM 841 N N . SER A 1 106 ? -0.381 -14.276 -3.861 1.00 94.88 106 SER A N 1
ATOM 842 C CA . SER A 1 106 ? 0.052 -13.344 -2.814 1.00 94.88 106 SER A CA 1
ATOM 843 C C . SER A 1 106 ? -0.163 -11.903 -3.256 1.00 94.88 106 SER A C 1
ATOM 845 O O . SER A 1 106 ? 0.222 -11.528 -4.358 1.00 94.88 106 SER A O 1
ATOM 847 N N . MET A 1 107 ? -0.674 -11.059 -2.362 1.00 95.94 107 MET A N 1
ATOM 848 C CA . MET A 1 107 ? -0.617 -9.616 -2.581 1.00 95.94 107 MET A CA 1
ATOM 849 C C . MET A 1 107 ? 0.839 -9.141 -2.565 1.00 95.94 107 MET A C 1
ATOM 851 O O . MET A 1 107 ? 1.587 -9.476 -1.646 1.00 95.94 107 MET A O 1
ATOM 855 N N . VAL A 1 108 ? 1.220 -8.345 -3.563 1.00 97.56 108 VAL A N 1
ATOM 856 C CA . VAL A 1 108 ? 2.577 -7.813 -3.734 1.00 97.56 108 VAL A CA 1
ATOM 857 C C . VAL A 1 108 ? 2.588 -6.295 -3.857 1.00 97.56 108 VAL A C 1
ATOM 859 O O . VAL A 1 108 ? 1.646 -5.672 -4.359 1.00 97.56 108 VAL A O 1
ATOM 862 N N . PHE A 1 109 ? 3.693 -5.694 -3.426 1.00 98.25 109 PHE A N 1
ATOM 863 C CA . PHE A 1 109 ? 3.897 -4.249 -3.422 1.00 98.25 109 PHE A CA 1
ATOM 864 C C . PHE A 1 109 ? 4.965 -3.868 -4.441 1.00 98.25 109 PHE A C 1
ATOM 866 O O . PHE A 1 109 ? 6.128 -4.241 -4.314 1.00 98.25 109 PHE A O 1
ATOM 873 N N . ILE A 1 110 ? 4.583 -3.115 -5.467 1.00 98.56 110 ILE A N 1
ATOM 874 C CA . ILE A 1 110 ? 5.478 -2.809 -6.584 1.00 98.56 110 ILE A CA 1
ATOM 875 C C . ILE A 1 110 ? 6.130 -1.450 -6.343 1.00 98.56 110 ILE A C 1
ATOM 877 O O . ILE A 1 110 ? 5.432 -0.450 -6.136 1.00 98.56 110 ILE A O 1
ATOM 881 N N . ARG A 1 111 ? 7.463 -1.400 -6.397 1.00 98.62 111 ARG A N 1
ATOM 882 C CA . ARG A 1 111 ? 8.270 -0.190 -6.205 1.00 98.62 111 ARG A CA 1
ATOM 883 C C . ARG A 1 111 ? 9.264 0.044 -7.338 1.00 98.62 111 ARG A C 1
ATOM 885 O O . ARG A 1 111 ? 9.683 -0.891 -8.014 1.00 98.62 111 ARG A O 1
ATOM 892 N N . ASP A 1 112 ? 9.636 1.304 -7.533 1.00 98.50 112 ASP A N 1
ATOM 893 C CA . ASP A 1 112 ? 10.719 1.687 -8.444 1.00 98.50 112 ASP A CA 1
ATOM 894 C C . ASP A 1 112 ? 12.108 1.501 -7.798 1.00 98.50 112 ASP A C 1
ATOM 896 O O . ASP A 1 112 ? 12.231 1.237 -6.598 1.00 98.50 112 ASP A O 1
ATOM 900 N N . LEU A 1 113 ? 13.174 1.686 -8.586 1.00 98.12 113 LEU A N 1
ATOM 901 C CA . LEU A 1 113 ? 14.571 1.625 -8.125 1.00 98.12 113 LEU A CA 1
ATOM 902 C C . LEU A 1 113 ? 14.916 2.643 -7.019 1.00 98.12 113 LEU A C 1
ATOM 904 O O . LEU A 1 113 ? 15.958 2.531 -6.377 1.00 98.12 113 LEU A O 1
ATOM 908 N N . LYS A 1 114 ? 14.056 3.642 -6.783 1.00 97.31 114 LYS A N 1
ATOM 909 C CA . LYS A 1 114 ? 14.191 4.639 -5.709 1.00 97.31 114 LYS A CA 1
ATOM 910 C C . LYS A 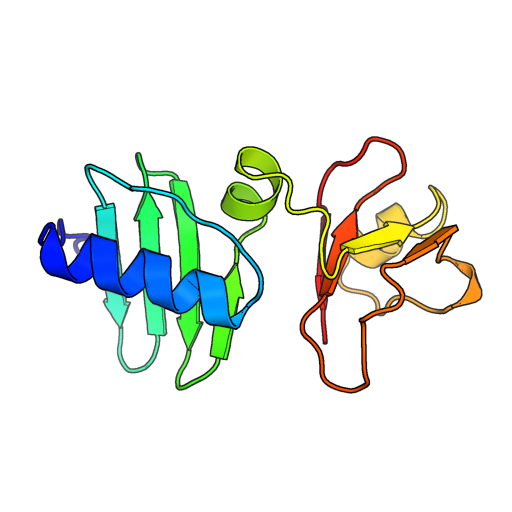1 114 ? 13.372 4.258 -4.472 1.00 97.31 114 LYS A C 1
ATOM 912 O O . LYS A 1 114 ? 13.160 5.095 -3.593 1.00 97.31 114 LYS A O 1
ATOM 917 N N . ASN A 1 115 ? 12.908 3.010 -4.398 1.00 96.88 115 ASN A N 1
ATOM 918 C CA . ASN A 1 115 ? 12.075 2.463 -3.332 1.00 96.88 115 ASN A CA 1
ATOM 919 C C . ASN A 1 115 ? 10.749 3.210 -3.130 1.00 96.88 115 ASN A C 1
ATOM 921 O O . ASN A 1 115 ? 10.191 3.211 -2.028 1.00 96.88 115 ASN A O 1
ATOM 925 N N . ARG A 1 116 ? 10.214 3.875 -4.159 1.00 98.12 116 ARG A N 1
ATOM 926 C CA . ARG A 1 116 ? 8.870 4.460 -4.109 1.00 98.12 116 ARG A CA 1
ATOM 927 C C . ARG A 1 116 ? 7.859 3.429 -4.592 1.00 98.12 116 ARG A C 1
ATOM 929 O O . ARG A 1 116 ? 7.970 2.941 -5.711 1.00 98.12 116 ARG A O 1
ATOM 936 N N . TYR A 1 117 ? 6.859 3.138 -3.763 1.00 98.56 117 TYR A N 1
ATOM 937 C CA . TYR A 1 117 ? 5.767 2.239 -4.130 1.00 98.56 117 TYR A CA 1
ATOM 938 C C . TYR A 1 117 ? 4.836 2.929 -5.117 1.00 98.56 117 TYR A C 1
ATOM 940 O O . TYR A 1 117 ? 4.392 4.055 -4.870 1.00 98.56 117 TYR A O 1
ATOM 948 N N . ILE A 1 118 ? 4.559 2.245 -6.222 1.00 98.44 118 ILE A N 1
ATOM 949 C CA . ILE A 1 118 ? 3.810 2.767 -7.369 1.00 98.44 118 ILE A CA 1
ATOM 950 C C . ILE A 1 118 ? 2.564 1.943 -7.695 1.00 98.44 118 ILE A C 1
ATOM 952 O O . ILE A 1 118 ? 1.675 2.461 -8.363 1.00 98.44 118 ILE A O 1
ATOM 956 N N . ALA A 1 119 ? 2.472 0.697 -7.222 1.00 98.38 119 ALA A N 1
ATOM 957 C CA . ALA A 1 119 ? 1.297 -0.146 -7.420 1.00 98.38 119 ALA A CA 1
ATOM 958 C C . ALA A 1 119 ? 1.179 -1.248 -6.355 1.00 98.38 119 ALA A C 1
ATOM 960 O O . ALA A 1 119 ? 2.128 -1.545 -5.625 1.00 98.38 119 ALA A O 1
ATOM 961 N N . VAL A 1 120 ? -0.004 -1.859 -6.307 1.00 97.94 120 VAL A N 1
ATOM 962 C CA . VAL A 1 120 ? -0.311 -3.093 -5.572 1.00 97.94 120 VAL A CA 1
ATOM 963 C C . VAL A 1 120 ? -0.848 -4.100 -6.584 1.00 97.94 120 VAL A C 1
ATOM 965 O O . VAL A 1 120 ? -1.631 -3.718 -7.455 1.00 97.94 120 VAL A O 1
ATOM 968 N N . GLY A 1 121 ? -0.417 -5.355 -6.489 1.00 96.38 121 GLY A N 1
ATOM 969 C CA . GLY A 1 121 ? -0.832 -6.441 -7.381 1.00 96.38 121 GLY A CA 1
ATOM 970 C C . GLY A 1 121 ? -1.102 -7.747 -6.632 1.00 96.38 121 GLY A C 1
ATOM 971 O O . GLY A 1 121 ? -0.869 -7.822 -5.426 1.00 96.38 121 GLY A O 1
ATOM 972 N N . ILE A 1 122 ? -1.598 -8.750 -7.359 1.00 94.25 122 ILE A N 1
ATOM 973 C CA . ILE A 1 122 ? -1.786 -10.152 -6.941 1.00 94.25 122 ILE A CA 1
ATOM 974 C C . ILE A 1 122 ? -1.276 -11.041 -8.078 1.00 94.25 122 ILE A C 1
ATOM 976 O O . ILE A 1 122 ? -1.516 -10.648 -9.246 1.00 94.25 122 ILE A O 1
#

Foldseek 3Di:
DDKDWDDQVVQVVVQVVVVVQVANQDGADRKIWDDDDQWIFIAGVNHTAWIGGNPDIDGDLVNCQVRVRQAQEWEFEPVCQVVVLVVHDDDPVGTPDGHPPDDPPRWHFYAYPVSRTRDIDD

pLDDT: mean 95.14, std 4.5, range [60.25, 98.69]

Radius of gyration: 15.09 Å; chains: 1; bounding box: 37×30×38 Å

Secondary structure (DSSP, 8-state):
---EEPPHHHHHHHHHHHHTTT------SSEEEEEETTEEEEEETTEEEEEEETTEEEE-HHHHHHH---TTEEEE-TTTHHHHHTTPPPPGGGEEEE-TT--TT--EEEE-TTS-EEEEE-